Protein AF-A0A2S9FML5-F1 (afdb_monomer_lite)

Secondary structure (DSSP, 8-state):
-HHHHHIIIIIHHHHHHHHHHHHHHHHHHHHH-HHHHHHHHHHHHHHHHHHHHHHHHHHHHHHHHHHHHHHHHHHHHHHHHTHHHHHHTT-HHHHHHHHHHHHHHHHHHHHHHHHHHHHHHHHHHHHHHHHHHHHHHHHHHHH-

Radius of gyration: 25.11 Å; chains: 1; bounding box: 45×36×73 Å

Foldseek 3Di:
DVVVVCCVPVVVVVVVCVVCVVVVVLVVQCVVPVVLSVLLVVLVVVLVVLVVVLCVQVVVLVVVVVVLVVVVVVVVVVCVVCVVVCVVVVCVVVVVVVVVVSVVSVVVSVVSVVVSVVVSVVSNVVSVVVSVVVSCVVVVVVVD

Sequence (144 aa):
VEAIQDMLETGFDSLITAVLTLIGTAVLLVVLDVKLGLMCLAAFPILVLLVWWFHRESSKIYRDVREISALVIVQFVETMTGIKAVQAYRREPRNQEIFEDIADRYRVINEKTFKLLAVFMPGVKLVGNLTTGLVLLYGGYRAL

pLDDT: mean 76.92, std 9.96, range [53.19, 92.69]

Structure (mmCIF, N/CA/C/O backbone):
data_AF-A0A2S9FML5-F1
#
_entry.id   AF-A0A2S9FML5-F1
#
loop_
_atom_site.group_PDB
_atom_site.id
_atom_site.type_symbol
_atom_site.label_atom_id
_atom_site.label_alt_id
_atom_site.label_comp_id
_atom_site.label_asym_id
_atom_site.label_entity_id
_atom_site.label_seq_id
_atom_site.pdbx_PDB_ins_code
_atom_site.Cartn_x
_atom_site.Cartn_y
_atom_site.Cartn_z
_atom_site.occupancy
_atom_site.B_iso_or_equiv
_atom_site.auth_seq_id
_atom_site.auth_comp_id
_atom_site.auth_asym_id
_atom_site.auth_atom_id
_atom_site.pdbx_PDB_model_num
ATOM 1 N N . VAL A 1 1 ? 8.376 16.149 17.585 1.00 63.12 1 VAL A N 1
ATOM 2 C CA . VAL A 1 1 ? 9.701 16.322 16.946 1.00 63.12 1 VAL A CA 1
ATOM 3 C C . VAL A 1 1 ? 10.164 14.991 16.374 1.00 63.12 1 VAL A C 1
ATOM 5 O O . VAL A 1 1 ? 10.320 14.935 15.167 1.00 63.12 1 VAL A O 1
ATOM 8 N N . GLU A 1 2 ? 10.194 13.912 17.166 1.00 71.06 2 GLU A N 1
ATOM 9 C CA . GLU A 1 2 ? 10.501 12.547 16.685 1.00 71.06 2 GLU A CA 1
ATOM 10 C C . GLU A 1 2 ? 9.639 12.093 15.497 1.00 71.06 2 GLU A C 1
ATOM 12 O O . GLU A 1 2 ? 10.190 11.717 14.478 1.00 71.06 2 GLU A O 1
ATOM 17 N N . ALA A 1 3 ? 8.309 12.237 15.542 1.00 69.19 3 ALA A N 1
ATOM 18 C CA . ALA A 1 3 ? 7.452 11.840 14.413 1.00 69.19 3 ALA A CA 1
ATOM 19 C C . ALA A 1 3 ? 7.711 12.627 13.107 1.00 69.19 3 ALA A C 1
ATOM 21 O O . ALA A 1 3 ? 7.512 12.100 12.021 1.00 69.19 3 ALA A O 1
ATOM 22 N N . ILE A 1 4 ? 8.155 13.888 13.196 1.00 73.38 4 ILE A N 1
ATOM 23 C CA . ILE A 1 4 ? 8.504 14.698 12.014 1.00 73.38 4 ILE A CA 1
ATOM 24 C C . ILE A 1 4 ? 9.877 14.279 11.483 1.00 73.38 4 ILE A C 1
ATOM 26 O O . ILE A 1 4 ? 10.068 14.219 10.275 1.00 73.38 4 ILE A O 1
ATOM 30 N N . GLN A 1 5 ? 10.812 13.988 12.387 1.00 76.00 5 GLN A N 1
ATOM 31 C CA . GLN A 1 5 ? 12.168 13.558 12.064 1.00 76.00 5 GLN A CA 1
ATOM 32 C C . GLN A 1 5 ? 12.177 12.153 11.453 1.00 76.00 5 GLN A C 1
ATOM 34 O O . GLN A 1 5 ? 12.828 11.946 10.440 1.00 76.00 5 GLN A O 1
ATOM 39 N N . ASP A 1 6 ? 11.358 11.241 11.976 1.00 74.38 6 ASP A N 1
ATOM 40 C CA . ASP A 1 6 ? 11.179 9.890 11.445 1.00 74.38 6 ASP A CA 1
ATOM 41 C C . ASP A 1 6 ? 10.535 9.930 10.048 1.00 74.38 6 ASP A C 1
ATOM 43 O O . ASP A 1 6 ? 11.052 9.337 9.106 1.00 74.38 6 ASP A O 1
ATOM 47 N N . MET A 1 7 ? 9.491 10.749 9.844 1.00 76.75 7 MET A N 1
ATOM 48 C CA . MET A 1 7 ? 8.928 10.987 8.505 1.00 76.75 7 MET A CA 1
ATOM 49 C C . MET A 1 7 ? 9.940 11.602 7.522 1.00 76.75 7 MET A C 1
ATOM 51 O O . MET A 1 7 ? 9.882 11.303 6.329 1.00 76.75 7 MET A O 1
ATOM 55 N N . LEU A 1 8 ? 10.839 12.467 7.999 1.00 75.50 8 LEU A N 1
ATOM 56 C CA . LEU A 1 8 ? 11.871 13.109 7.181 1.00 75.50 8 LEU A CA 1
ATOM 57 C C . LEU A 1 8 ? 13.046 12.188 6.868 1.00 75.50 8 LEU A C 1
ATOM 59 O O . LEU A 1 8 ? 13.584 12.295 5.779 1.00 75.50 8 LEU A O 1
ATOM 63 N N . GLU A 1 9 ? 13.461 11.308 7.772 1.00 77.06 9 GLU A N 1
ATOM 64 C CA . GLU A 1 9 ? 14.579 10.397 7.515 1.00 77.06 9 GLU A CA 1
ATOM 65 C C . GLU A 1 9 ? 14.112 9.163 6.743 1.00 77.06 9 GLU A C 1
ATOM 67 O O . GLU A 1 9 ? 14.583 8.925 5.632 1.00 77.06 9 GLU A O 1
ATOM 72 N N . THR A 1 10 ? 13.132 8.412 7.255 1.00 77.00 10 THR A N 1
ATOM 73 C CA . THR A 1 10 ? 12.691 7.174 6.589 1.00 77.00 10 THR A CA 1
ATOM 74 C C . THR A 1 10 ? 11.757 7.442 5.415 1.00 77.00 10 THR A C 1
ATOM 76 O O . THR A 1 10 ? 11.868 6.786 4.376 1.00 77.00 10 THR A O 1
ATOM 79 N N . GLY A 1 11 ? 10.853 8.418 5.531 1.00 77.38 11 GLY A N 1
ATOM 80 C CA . GLY A 1 11 ? 9.904 8.739 4.463 1.00 77.38 11 GLY A CA 1
ATOM 81 C C . GLY A 1 11 ? 10.564 9.389 3.245 1.00 77.38 11 GLY A C 1
ATOM 82 O O . GLY A 1 11 ? 10.229 9.047 2.109 1.00 77.38 11 GLY A O 1
ATOM 83 N N . PHE A 1 12 ? 11.522 10.293 3.463 1.00 83.88 12 PHE A N 1
ATOM 84 C CA . PHE A 1 12 ? 12.221 10.988 2.379 1.00 83.88 12 PHE A CA 1
ATOM 85 C C . PHE A 1 12 ? 13.210 10.073 1.649 1.00 83.88 12 PHE A C 1
ATOM 87 O O . PHE A 1 12 ? 13.199 10.037 0.418 1.00 83.88 12 PHE A O 1
ATOM 94 N N . ASP A 1 13 ? 14.006 9.290 2.385 1.00 85.06 13 ASP A N 1
ATOM 95 C CA . ASP A 1 13 ? 14.944 8.327 1.796 1.00 85.06 13 ASP A CA 1
ATOM 96 C C . ASP A 1 13 ? 14.210 7.260 0.970 1.00 85.06 13 ASP A C 1
ATOM 98 O O . ASP A 1 13 ? 14.564 6.985 -0.182 1.00 85.06 13 ASP A O 1
ATOM 102 N N . SER A 1 14 ? 13.094 6.747 1.501 1.00 82.38 14 SER A N 1
ATOM 103 C CA . SER A 1 14 ? 12.247 5.785 0.790 1.00 82.38 14 SER A CA 1
ATOM 104 C C . SER A 1 14 ? 11.665 6.370 -0.498 1.00 82.38 14 SER A C 1
ATOM 106 O O . SER A 1 14 ? 11.629 5.686 -1.521 1.00 82.38 14 SER A O 1
ATOM 108 N N . LEU A 1 15 ? 11.223 7.633 -0.480 1.00 85.12 15 LEU A N 1
ATOM 109 C CA . LEU A 1 15 ? 10.682 8.306 -1.664 1.00 85.12 15 LEU A CA 1
ATOM 110 C C . LEU A 1 15 ? 11.746 8.512 -2.741 1.00 85.12 15 LEU A C 1
ATOM 112 O O . LEU A 1 15 ? 11.499 8.195 -3.905 1.00 85.12 15 LEU A O 1
ATOM 116 N N . ILE A 1 16 ? 12.923 9.016 -2.363 1.00 89.69 16 ILE A N 1
ATOM 117 C CA . ILE A 1 16 ? 14.029 9.229 -3.303 1.00 89.69 16 ILE A CA 1
ATOM 118 C C . ILE A 1 16 ? 14.441 7.903 -3.926 1.00 89.69 16 ILE A C 1
ATOM 120 O O . ILE A 1 16 ? 14.505 7.790 -5.152 1.00 89.69 16 ILE A O 1
ATOM 124 N N . THR A 1 17 ? 14.662 6.887 -3.094 1.00 90.75 17 THR A N 1
ATOM 125 C CA . THR A 1 17 ? 15.059 5.560 -3.556 1.00 90.75 17 THR A CA 1
ATOM 126 C C . THR A 1 17 ? 13.996 4.960 -4.471 1.00 90.75 17 THR A C 1
ATOM 128 O O . THR A 1 17 ? 14.335 4.449 -5.537 1.00 90.75 17 THR A O 1
ATOM 131 N N . ALA A 1 18 ? 12.708 5.075 -4.134 1.00 84.94 18 ALA A N 1
ATOM 132 C CA . ALA A 1 18 ? 11.624 4.583 -4.979 1.00 84.94 18 ALA A CA 1
ATOM 133 C C . ALA A 1 18 ? 11.588 5.280 -6.348 1.00 84.94 18 ALA A C 1
ATOM 135 O O . ALA A 1 18 ? 11.484 4.606 -7.372 1.00 84.94 18 ALA A O 1
ATOM 136 N N . VAL A 1 19 ? 11.715 6.610 -6.387 1.00 89.19 19 VAL A N 1
ATOM 137 C CA . VAL A 1 19 ? 11.701 7.386 -7.638 1.00 89.19 19 VAL A CA 1
ATOM 138 C C . VAL A 1 19 ? 12.916 7.059 -8.503 1.00 89.19 19 VAL A C 1
ATOM 140 O O . VAL A 1 19 ? 12.762 6.788 -9.695 1.00 89.19 19 VAL A O 1
ATOM 143 N N . LEU A 1 20 ? 14.113 7.030 -7.915 1.00 92.69 20 LEU A N 1
ATOM 144 C CA . LEU A 1 20 ? 15.339 6.678 -8.631 1.00 92.69 20 LEU A CA 1
ATOM 145 C C . LEU A 1 20 ? 15.285 5.249 -9.166 1.00 92.69 20 LEU A C 1
ATOM 147 O O . LEU A 1 20 ? 15.627 5.020 -10.324 1.00 92.69 20 LEU A O 1
ATOM 151 N N . THR A 1 21 ? 14.813 4.302 -8.356 1.00 89.25 21 THR A N 1
ATOM 152 C CA . THR A 1 21 ? 14.690 2.900 -8.769 1.00 89.25 21 THR A CA 1
ATOM 153 C C . THR A 1 21 ? 13.682 2.765 -9.902 1.00 89.25 21 THR A C 1
ATOM 155 O O . THR A 1 21 ? 13.991 2.110 -10.893 1.00 89.25 21 THR A O 1
ATOM 158 N N . LEU A 1 22 ? 12.519 3.422 -9.806 1.00 86.50 22 LEU A N 1
ATOM 159 C CA . LEU A 1 22 ? 11.472 3.413 -10.832 1.00 86.50 22 LEU A CA 1
ATOM 160 C C . LEU A 1 22 ? 11.982 3.971 -12.167 1.00 86.50 22 LEU A C 1
ATOM 162 O O . LEU A 1 22 ? 11.863 3.313 -13.198 1.00 86.50 22 LEU A O 1
ATOM 166 N N . ILE A 1 23 ? 12.557 5.176 -12.155 1.00 90.50 23 ILE A N 1
ATOM 167 C CA . ILE A 1 23 ? 13.064 5.821 -13.372 1.00 90.50 23 ILE A CA 1
ATOM 168 C C . ILE A 1 23 ? 14.243 5.020 -13.930 1.00 90.50 23 ILE A C 1
ATOM 170 O O . ILE A 1 23 ? 14.287 4.747 -15.128 1.00 90.50 23 ILE A O 1
ATOM 174 N N . GLY A 1 24 ? 15.163 4.587 -13.066 1.00 91.12 24 GLY A N 1
ATOM 175 C CA . GLY A 1 24 ? 16.329 3.797 -13.448 1.00 91.12 24 GLY A CA 1
ATOM 176 C C . GLY A 1 24 ? 15.952 2.480 -14.123 1.00 91.12 24 GLY A C 1
ATOM 177 O O . GLY A 1 24 ? 16.466 2.180 -15.199 1.00 91.12 24 GLY A O 1
ATOM 178 N N . THR A 1 25 ? 15.009 1.721 -13.550 1.00 87.25 25 THR A N 1
ATOM 179 C CA . THR A 1 25 ? 14.520 0.478 -14.175 1.00 87.25 25 THR A CA 1
ATOM 180 C C . THR A 1 25 ? 13.738 0.740 -15.454 1.00 87.25 25 THR A C 1
ATOM 182 O O . THR A 1 25 ? 13.945 0.020 -16.428 1.00 87.25 25 THR A O 1
ATOM 185 N N . ALA A 1 26 ? 12.888 1.770 -15.502 1.00 86.25 26 ALA A N 1
AT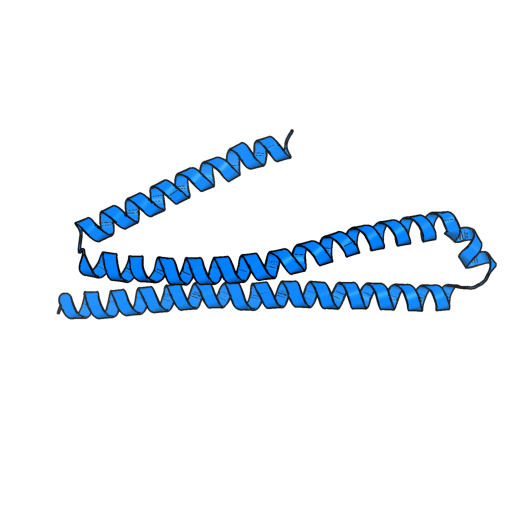OM 186 C CA . ALA A 1 26 ? 12.151 2.114 -16.716 1.00 86.25 26 ALA A CA 1
ATOM 187 C C . ALA A 1 26 ? 13.099 2.448 -17.880 1.00 86.25 26 ALA A C 1
ATOM 189 O O . ALA A 1 26 ? 12.939 1.913 -18.977 1.00 86.25 26 ALA A O 1
ATOM 190 N N . VAL A 1 27 ? 14.121 3.276 -17.637 1.00 89.12 27 VAL A N 1
ATOM 191 C CA . VAL A 1 27 ? 15.130 3.629 -18.646 1.00 89.12 27 VAL A CA 1
ATOM 192 C C . VAL A 1 27 ? 15.932 2.398 -19.068 1.00 89.12 27 VAL A C 1
ATOM 194 O O . VAL A 1 27 ? 16.065 2.156 -20.265 1.00 89.12 27 VAL A O 1
ATOM 197 N N . LEU A 1 28 ? 16.410 1.586 -18.118 1.00 88.75 28 LEU A N 1
ATOM 198 C CA . LEU A 1 28 ? 17.141 0.348 -18.418 1.00 88.75 28 LEU A CA 1
ATOM 199 C C . LEU A 1 28 ? 16.339 -0.592 -19.320 1.00 88.75 28 LEU A C 1
ATOM 201 O O . LEU A 1 28 ? 16.869 -1.086 -20.312 1.00 88.75 28 LEU A O 1
ATOM 205 N N . LEU A 1 29 ? 15.061 -0.814 -19.004 1.00 85.00 29 LEU A N 1
ATOM 206 C CA . LEU A 1 29 ? 14.193 -1.690 -19.787 1.00 85.00 29 LEU A CA 1
ATOM 207 C C . LEU A 1 29 ? 13.981 -1.172 -21.212 1.00 85.00 29 LEU A C 1
ATOM 209 O O . LEU A 1 29 ? 14.020 -1.959 -22.153 1.00 85.00 29 LEU A O 1
ATOM 213 N N . VAL A 1 30 ? 13.780 0.137 -21.382 1.00 84.81 30 VAL A N 1
ATOM 214 C CA . VAL A 1 30 ? 13.575 0.748 -22.705 1.00 84.81 30 VAL A CA 1
ATOM 215 C C . VAL A 1 30 ? 14.856 0.713 -23.542 1.00 84.81 30 VAL A C 1
ATOM 217 O O . VAL A 1 30 ? 14.781 0.457 -24.742 1.00 84.81 30 VAL A O 1
ATOM 220 N N . VAL A 1 31 ? 16.019 0.932 -22.921 1.00 88.31 31 VAL A N 1
ATOM 221 C CA . VAL A 1 31 ? 17.325 0.854 -23.596 1.00 88.31 31 VAL A CA 1
ATOM 222 C C . VAL A 1 31 ? 17.656 -0.582 -24.011 1.00 88.31 31 VAL A C 1
ATOM 224 O O . VAL A 1 31 ? 18.203 -0.782 -25.092 1.00 88.31 31 VAL A O 1
ATOM 227 N N . LEU A 1 32 ? 17.315 -1.575 -23.184 1.00 83.62 32 LEU A N 1
ATOM 228 C CA . LEU A 1 32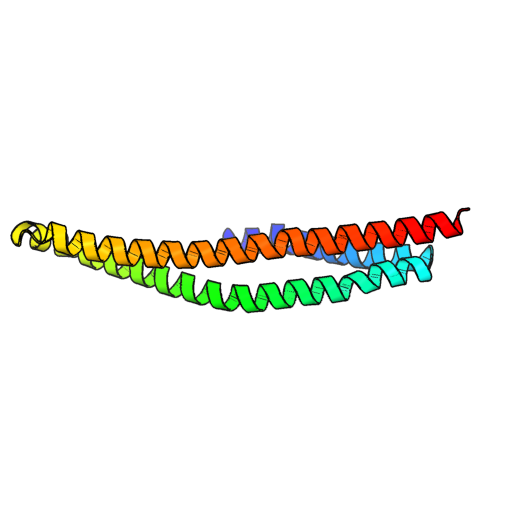 ? 17.543 -2.993 -23.482 1.00 83.62 32 LEU A CA 1
ATOM 229 C C . LEU A 1 32 ? 16.607 -3.513 -24.578 1.00 83.62 32 LEU A C 1
ATOM 231 O O . LEU A 1 32 ? 17.068 -4.080 -25.565 1.00 83.62 32 LEU A O 1
ATOM 235 N N . ASP A 1 33 ? 15.296 -3.343 -24.408 1.00 83.75 33 ASP A N 1
ATOM 236 C CA . ASP A 1 33 ? 14.303 -3.749 -25.400 1.00 83.75 33 ASP A CA 1
ATOM 237 C C . ASP A 1 33 ? 12.995 -2.984 -25.183 1.00 83.75 33 ASP A C 1
ATOM 239 O O . ASP A 1 33 ? 12.205 -3.275 -24.280 1.00 83.75 33 ASP A O 1
ATOM 243 N N . VAL A 1 34 ? 12.732 -2.025 -26.073 1.00 84.31 34 VAL A N 1
ATOM 244 C CA . VAL A 1 34 ? 11.544 -1.163 -26.032 1.00 84.31 34 VAL A CA 1
ATOM 245 C C . VAL A 1 34 ? 10.241 -1.969 -25.944 1.00 84.31 34 VAL A C 1
ATOM 247 O O . VAL A 1 34 ? 9.305 -1.535 -25.276 1.00 84.31 34 VAL A O 1
ATOM 250 N N . LYS A 1 35 ? 10.152 -3.155 -26.569 1.00 82.69 35 LYS A N 1
ATOM 251 C CA . LYS A 1 35 ? 8.916 -3.956 -26.543 1.00 82.69 35 LYS A CA 1
ATOM 252 C C . LYS A 1 35 ? 8.684 -4.602 -25.178 1.00 82.69 35 LYS A C 1
ATOM 254 O O . LYS A 1 35 ? 7.562 -4.555 -24.681 1.00 82.69 35 LYS A O 1
ATOM 259 N N . LEU A 1 36 ? 9.729 -5.163 -24.564 1.00 79.25 36 LEU A N 1
ATOM 260 C CA . LEU A 1 36 ? 9.651 -5.727 -23.210 1.00 79.25 36 LEU A CA 1
ATOM 261 C C . LEU A 1 36 ? 9.425 -4.626 -22.167 1.00 79.25 36 LEU A C 1
ATOM 263 O O . LEU A 1 36 ? 8.584 -4.776 -21.282 1.00 79.25 36 LEU A O 1
ATOM 267 N N . GLY A 1 37 ? 10.109 -3.489 -22.314 1.00 83.69 37 GLY A N 1
ATOM 268 C CA . GLY A 1 37 ? 9.918 -2.326 -21.452 1.00 83.69 37 GLY A CA 1
ATOM 269 C C . GLY A 1 37 ? 8.495 -1.775 -21.501 1.00 83.69 37 GLY A C 1
ATOM 270 O O . GLY A 1 37 ? 7.918 -1.508 -20.450 1.00 83.69 37 GLY A O 1
ATOM 271 N N . LEU A 1 38 ? 7.886 -1.683 -22.689 1.00 83.31 38 LEU A N 1
ATOM 272 C CA . LEU A 1 38 ? 6.484 -1.277 -22.842 1.00 83.31 38 LEU A CA 1
ATOM 273 C C . LEU A 1 38 ? 5.507 -2.269 -22.197 1.00 83.31 38 LEU A C 1
ATOM 275 O O . LEU A 1 38 ? 4.532 -1.835 -21.589 1.00 83.31 38 LEU A O 1
ATOM 279 N N . MET A 1 39 ? 5.765 -3.580 -22.279 1.00 81.81 39 MET A N 1
ATOM 280 C CA . MET A 1 39 ? 4.939 -4.589 -21.599 1.00 81.81 39 MET A CA 1
ATOM 281 C C . MET A 1 39 ? 5.002 -4.444 -20.073 1.00 81.81 39 MET A C 1
ATOM 283 O O . MET A 1 39 ? 3.963 -4.458 -19.416 1.00 81.81 39 MET A O 1
ATOM 287 N N . CYS A 1 40 ? 6.193 -4.235 -19.506 1.00 81.12 40 CYS A N 1
ATOM 288 C CA . CYS A 1 40 ? 6.349 -3.958 -18.075 1.00 81.12 40 CYS A CA 1
ATOM 289 C C . CYS A 1 40 ? 5.683 -2.634 -17.671 1.00 81.12 40 CYS A C 1
ATOM 291 O O . CYS A 1 40 ? 4.970 -2.575 -16.671 1.00 81.12 40 CYS A O 1
ATOM 293 N N . LEU A 1 41 ? 5.871 -1.574 -18.462 1.00 84.62 41 LEU A N 1
ATOM 294 C CA . LEU A 1 41 ? 5.245 -0.272 -18.222 1.00 84.62 41 LEU A CA 1
ATOM 295 C C . LEU A 1 41 ? 3.717 -0.338 -18.310 1.00 84.62 41 LEU A C 1
ATOM 297 O O . LEU A 1 41 ? 3.052 0.402 -17.594 1.00 84.62 41 LEU A O 1
ATOM 301 N N . ALA A 1 42 ? 3.145 -1.239 -19.111 1.00 85.38 42 ALA A N 1
ATOM 302 C CA . ALA A 1 42 ? 1.700 -1.452 -19.175 1.00 85.38 42 ALA A CA 1
ATOM 303 C C . ALA A 1 42 ? 1.112 -2.062 -17.885 1.00 85.38 42 ALA A C 1
ATOM 305 O O . ALA A 1 42 ? -0.073 -1.872 -17.609 1.00 85.38 42 ALA A O 1
ATOM 306 N N . ALA A 1 43 ? 1.919 -2.728 -17.051 1.00 83.31 43 ALA A N 1
ATOM 307 C CA . ALA A 1 43 ? 1.486 -3.185 -15.728 1.00 83.31 43 ALA A CA 1
ATOM 308 C C . ALA A 1 43 ? 1.354 -2.030 -14.721 1.00 83.31 43 ALA A C 1
ATOM 310 O O . ALA A 1 43 ? 0.540 -2.090 -13.796 1.00 83.31 43 ALA A O 1
ATOM 311 N N . PHE A 1 44 ? 2.114 -0.949 -14.918 1.00 83.94 44 PHE A N 1
ATOM 312 C CA . PHE A 1 44 ? 2.099 0.226 -14.051 1.00 83.94 44 PHE A CA 1
ATOM 313 C C . PHE A 1 44 ? 0.713 0.891 -13.925 1.00 83.94 44 PHE A C 1
ATOM 315 O O . PHE A 1 44 ? 0.256 1.048 -12.794 1.00 83.94 44 PHE A O 1
ATOM 322 N N . PRO A 1 45 ? -0.025 1.235 -15.005 1.00 86.38 45 PRO A N 1
ATOM 323 C CA . PRO A 1 45 ? -1.363 1.818 -14.878 1.00 86.38 45 PRO A CA 1
ATOM 324 C C . PRO A 1 45 ? -2.364 0.883 -14.187 1.00 86.38 45 PRO A C 1
ATOM 326 O O . PRO A 1 45 ? -3.237 1.362 -13.465 1.00 86.38 45 PRO A O 1
ATOM 329 N N . ILE A 1 46 ? -2.224 -0.439 -14.343 1.00 87.75 46 ILE A N 1
ATOM 330 C CA . ILE A 1 46 ? -3.063 -1.424 -13.640 1.00 87.75 46 ILE A CA 1
ATOM 331 C C . ILE A 1 46 ? -2.796 -1.357 -12.133 1.00 87.75 46 ILE A C 1
ATOM 333 O O . ILE A 1 46 ? -3.738 -1.297 -11.342 1.00 87.75 46 ILE A O 1
ATOM 337 N N . LEU A 1 47 ? -1.523 -1.307 -11.729 1.00 83.12 47 LEU A N 1
ATOM 338 C CA . LEU A 1 47 ? -1.143 -1.134 -10.327 1.00 83.12 47 LEU A CA 1
ATOM 339 C C . LEU A 1 47 ? -1.631 0.207 -9.771 1.00 83.12 47 LEU A C 1
ATOM 341 O O . LEU A 1 47 ? -2.189 0.236 -8.678 1.00 83.12 47 LEU A O 1
ATOM 345 N N . VAL A 1 48 ? -1.490 1.298 -10.527 1.00 84.75 48 VAL A N 1
ATOM 346 C CA . VAL A 1 48 ? -1.982 2.626 -10.127 1.00 84.75 48 VAL A CA 1
ATOM 347 C C . VAL A 1 48 ? -3.496 2.610 -9.921 1.00 84.75 48 VAL A C 1
ATOM 349 O O . VAL A 1 48 ? -3.968 3.125 -8.912 1.00 84.75 48 VAL A O 1
ATOM 352 N N . LEU A 1 49 ? -4.264 1.983 -10.816 1.00 86.38 49 LEU A N 1
ATOM 353 C CA . LEU A 1 49 ? -5.714 1.829 -10.656 1.00 86.38 49 LEU A CA 1
ATOM 354 C C . LEU A 1 49 ? -6.075 1.030 -9.400 1.00 86.38 49 LEU A C 1
ATOM 356 O O . LEU A 1 49 ? -6.976 1.426 -8.660 1.00 86.38 49 LEU A O 1
ATOM 360 N N . LEU A 1 50 ? -5.359 -0.065 -9.138 1.00 83.56 50 LEU A N 1
ATOM 361 C CA . LEU A 1 50 ? -5.571 -0.916 -7.967 1.00 83.56 50 LEU A CA 1
ATOM 362 C C . LEU A 1 50 ? -5.267 -0.148 -6.670 1.00 83.56 50 LEU A C 1
ATOM 364 O O . LEU A 1 50 ? -6.068 -0.165 -5.733 1.00 83.56 50 LEU A O 1
ATOM 368 N N . VAL A 1 51 ? -4.160 0.601 -6.646 1.00 82.25 51 VAL A N 1
ATOM 369 C CA . VAL A 1 51 ? -3.794 1.504 -5.546 1.00 82.25 51 VAL A CA 1
ATOM 370 C C . VAL A 1 51 ? -4.836 2.603 -5.371 1.00 82.25 51 VAL A C 1
ATOM 372 O O . VAL A 1 51 ? -5.237 2.876 -4.246 1.00 82.25 51 VAL A O 1
ATOM 375 N N . TRP A 1 52 ? -5.324 3.215 -6.449 1.00 83.31 52 TRP A N 1
ATOM 376 C CA . TRP A 1 52 ? -6.305 4.297 -6.366 1.00 83.31 52 TRP A CA 1
ATOM 377 C C . TRP A 1 52 ? -7.657 3.810 -5.838 1.00 83.31 52 TRP A C 1
ATOM 379 O O . TRP A 1 52 ? -8.256 4.455 -4.975 1.00 83.31 52 TRP A O 1
ATOM 389 N N . TRP A 1 53 ? -8.107 2.635 -6.287 1.00 84.69 53 TRP A N 1
ATOM 390 C CA . TRP A 1 53 ? -9.287 1.963 -5.745 1.00 84.69 53 TRP A CA 1
ATOM 391 C C . TRP A 1 53 ? -9.119 1.656 -4.251 1.00 84.69 53 TRP A C 1
ATOM 393 O O . TRP A 1 53 ? -9.980 2.022 -3.448 1.00 84.69 53 TRP A O 1
ATOM 403 N N . PHE A 1 54 ? -7.979 1.076 -3.863 1.00 78.00 54 PHE A N 1
ATOM 404 C CA . PHE A 1 54 ? -7.664 0.786 -2.465 1.00 78.00 54 PHE A CA 1
ATOM 405 C C . PHE A 1 54 ? -7.609 2.049 -1.610 1.00 78.00 54 PHE A C 1
ATOM 407 O O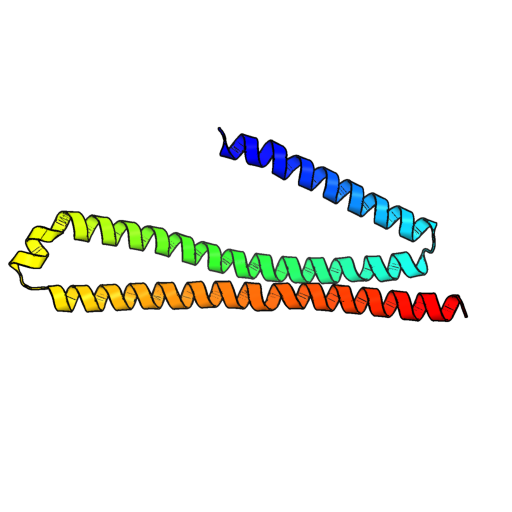 . PHE A 1 54 ? -8.117 2.060 -0.491 1.00 78.00 54 PHE A O 1
ATOM 414 N N . HIS A 1 55 ? -7.022 3.125 -2.129 1.00 75.44 55 HIS A N 1
ATOM 415 C CA . HIS A 1 55 ? -6.885 4.378 -1.405 1.00 75.44 55 HIS A CA 1
ATOM 416 C C . HIS A 1 55 ? -8.242 5.061 -1.213 1.00 75.44 55 HIS A C 1
ATOM 418 O O . HIS A 1 55 ? -8.546 5.529 -0.115 1.00 75.44 55 HIS A O 1
ATOM 424 N N . ARG A 1 56 ? -9.102 5.042 -2.240 1.00 77.75 56 ARG A N 1
ATOM 425 C CA . ARG A 1 56 ? -10.474 5.559 -2.164 1.00 77.75 56 ARG A CA 1
ATOM 426 C C . ARG A 1 56 ? -11.325 4.788 -1.159 1.00 77.75 56 ARG A C 1
ATOM 428 O O . ARG A 1 56 ? -12.098 5.406 -0.428 1.00 77.75 56 ARG A O 1
ATOM 435 N N . GLU A 1 57 ? -11.198 3.466 -1.118 1.00 75.75 57 GLU A N 1
ATOM 436 C CA . GLU A 1 57 ? -11.968 2.635 -0.192 1.00 75.75 57 GLU A CA 1
ATOM 437 C C . GLU A 1 57 ? -11.409 2.702 1.238 1.00 75.75 57 GLU A C 1
ATOM 439 O O . GLU A 1 57 ? -12.167 2.911 2.184 1.00 75.75 57 GLU A O 1
ATOM 444 N N . SER A 1 58 ? -10.080 2.686 1.396 1.00 71.19 58 SER A N 1
ATOM 445 C CA . SER A 1 58 ? -9.410 2.910 2.685 1.00 71.19 58 SER A CA 1
ATOM 446 C C . SER A 1 58 ? -9.749 4.273 3.274 1.00 71.19 58 SER A C 1
ATOM 448 O O . SER A 1 58 ? -10.007 4.368 4.466 1.00 71.19 58 SER A O 1
ATOM 450 N N . SER A 1 59 ? -9.789 5.338 2.467 1.00 66.88 59 SER A N 1
ATOM 451 C CA . SER A 1 59 ? -10.090 6.694 2.949 1.00 66.88 59 SER A CA 1
ATOM 452 C C . SER A 1 59 ? -11.472 6.793 3.610 1.00 66.88 59 SER A C 1
ATOM 454 O O . SER A 1 59 ? -11.627 7.509 4.601 1.00 66.88 59 SER A O 1
ATOM 456 N N . LYS A 1 60 ? -12.464 6.034 3.124 1.00 68.69 60 LYS A N 1
ATOM 457 C CA . LYS A 1 60 ? -13.784 5.948 3.768 1.00 68.69 60 LYS A CA 1
ATOM 458 C C . LYS A 1 60 ? -13.691 5.239 5.121 1.00 68.69 60 LYS A C 1
ATOM 460 O O . LYS A 1 60 ? -14.141 5.791 6.116 1.00 68.69 60 LYS A O 1
ATOM 465 N N . ILE A 1 61 ? -13.035 4.078 5.165 1.00 61.56 61 ILE A N 1
ATOM 466 C CA . ILE A 1 61 ? -12.891 3.267 6.386 1.00 61.56 61 ILE A CA 1
ATOM 467 C C . ILE A 1 61 ? -12.066 4.003 7.457 1.00 61.56 61 ILE A C 1
ATOM 469 O O . ILE A 1 61 ? -12.411 3.985 8.635 1.00 61.56 61 ILE A O 1
ATOM 473 N N . TYR A 1 62 ? -11.013 4.724 7.066 1.00 60.12 62 TYR A N 1
ATOM 474 C CA . TYR A 1 62 ? -10.183 5.516 7.982 1.00 60.12 62 TYR A CA 1
ATOM 475 C C . TYR A 1 62 ? -10.926 6.688 8.631 1.00 60.12 62 TYR A C 1
ATOM 477 O O . TYR A 1 62 ? -10.483 7.184 9.671 1.00 60.12 62 TYR A O 1
ATOM 485 N N . ARG A 1 63 ? -12.018 7.166 8.025 1.00 61.59 63 ARG A N 1
ATOM 486 C CA . ARG A 1 63 ? -12.881 8.175 8.644 1.00 61.59 63 ARG A CA 1
ATOM 487 C C . ARG A 1 63 ? -13.741 7.537 9.736 1.00 61.59 63 ARG A C 1
ATOM 489 O O . ARG A 1 63 ? -13.747 8.045 10.853 1.00 61.59 63 ARG A O 1
ATOM 496 N N . ASP A 1 64 ? -14.324 6.377 9.445 1.00 61.28 64 ASP A N 1
ATOM 497 C CA . ASP A 1 64 ? -15.164 5.615 10.378 1.00 61.28 64 ASP A CA 1
ATOM 498 C C . ASP A 1 64 ? -14.371 5.136 11.613 1.00 61.28 64 ASP A C 1
ATOM 500 O O . ASP A 1 64 ? -14.844 5.225 12.745 1.00 61.28 64 ASP A O 1
ATOM 504 N N . VAL A 1 65 ? -13.121 4.694 11.425 1.00 57.47 65 VAL A N 1
ATOM 505 C CA . VAL A 1 65 ? -12.228 4.290 12.532 1.00 57.47 65 VAL A CA 1
ATOM 506 C C . VAL A 1 65 ? -11.953 5.457 13.487 1.00 57.47 65 VAL A C 1
ATOM 508 O O . VAL A 1 65 ? -11.946 5.279 14.703 1.00 57.47 65 VAL A O 1
ATOM 511 N N . ARG A 1 66 ? -11.755 6.666 12.951 1.00 60.22 66 ARG A N 1
ATOM 512 C CA . ARG A 1 66 ? -11.421 7.861 13.741 1.00 60.22 66 ARG A CA 1
ATOM 513 C C . ARG A 1 66 ? -12.602 8.335 14.585 1.00 60.22 66 ARG A C 1
ATOM 515 O O . ARG A 1 66 ? -12.418 8.731 15.733 1.00 60.22 66 ARG A O 1
ATOM 522 N N . GLU A 1 67 ? -13.802 8.254 14.021 1.00 66.31 67 GLU A N 1
ATOM 523 C CA . GLU A 1 67 ? -15.055 8.586 14.699 1.00 66.31 67 GLU A CA 1
ATOM 524 C C . GLU A 1 67 ? -15.329 7.623 15.867 1.00 66.31 67 GLU A C 1
ATOM 526 O O . GLU A 1 67 ? -15.705 8.045 16.960 1.00 66.31 67 GLU A O 1
ATOM 531 N N . ILE A 1 68 ? -15.025 6.335 15.689 1.00 61.84 68 ILE A N 1
ATOM 532 C CA . ILE A 1 68 ? -15.203 5.317 16.734 1.00 61.84 68 ILE A CA 1
ATOM 533 C C . ILE A 1 68 ? -14.153 5.405 17.826 1.00 61.84 68 ILE A C 1
ATOM 535 O O . ILE A 1 68 ? -14.500 5.262 18.994 1.00 61.84 68 ILE A O 1
ATOM 539 N N . SER A 1 69 ? -12.891 5.677 17.493 1.00 57.41 69 SER A N 1
ATOM 540 C CA . SER A 1 69 ? -11.873 5.917 18.519 1.00 57.41 69 SER A CA 1
ATOM 541 C C . SER A 1 69 ? -12.258 7.089 19.425 1.00 57.41 69 SER A C 1
ATOM 543 O O . SER A 1 69 ? -12.104 6.988 20.639 1.00 57.41 69 SER A O 1
ATOM 545 N N . ALA A 1 70 ? -12.819 8.166 18.864 1.00 63.38 70 ALA A N 1
ATOM 546 C CA . ALA A 1 70 ? -13.327 9.284 19.656 1.00 63.38 70 ALA A CA 1
ATOM 547 C C . ALA A 1 70 ? -14.519 8.870 20.537 1.00 63.38 70 ALA A C 1
ATOM 549 O O . ALA A 1 70 ? -14.536 9.185 21.725 1.00 63.38 70 ALA A O 1
ATOM 550 N N . LEU A 1 71 ? -15.474 8.111 19.987 1.00 69.81 71 LEU A N 1
ATOM 551 C CA . LEU A 1 71 ? -16.640 7.624 20.731 1.00 69.81 71 LEU A CA 1
ATOM 552 C C . LEU A 1 71 ? -16.241 6.719 21.911 1.00 69.81 71 LEU A C 1
ATOM 554 O O . LEU A 1 71 ? -16.752 6.885 23.015 1.00 69.81 71 LEU A O 1
ATOM 558 N N . VAL A 1 72 ? -15.293 5.800 21.699 1.00 64.44 72 VAL A N 1
ATOM 559 C CA . VAL A 1 72 ? -14.773 4.902 22.743 1.00 64.44 72 VAL A CA 1
ATOM 560 C C . VAL A 1 72 ? -14.112 5.696 23.870 1.00 64.44 72 VAL A C 1
ATOM 562 O O . VAL A 1 72 ? -14.340 5.396 25.041 1.00 64.44 72 VAL A O 1
ATOM 565 N N . ILE A 1 73 ? -13.335 6.732 23.539 1.00 67.94 73 ILE A N 1
ATOM 566 C CA . ILE A 1 73 ? -12.703 7.603 24.540 1.00 67.94 73 ILE A CA 1
ATOM 567 C C . ILE A 1 73 ? -13.766 8.339 25.366 1.00 67.94 73 ILE A C 1
ATOM 569 O O . ILE A 1 73 ? -13.666 8.369 26.592 1.00 67.94 73 ILE A O 1
ATOM 573 N N . VAL A 1 74 ? -14.796 8.895 24.721 1.00 70.31 74 VAL A N 1
ATOM 574 C CA . VAL A 1 74 ? -15.893 9.600 25.407 1.00 70.31 74 VAL A CA 1
ATOM 575 C C . VAL A 1 74 ? -16.633 8.662 26.366 1.00 70.31 74 VAL A C 1
ATOM 577 O O . VAL A 1 74 ? -16.753 8.975 27.551 1.00 70.31 74 VAL A O 1
ATOM 580 N N . GLN A 1 75 ? -17.037 7.481 25.891 1.00 63.25 75 GLN A N 1
ATOM 581 C CA . GLN A 1 75 ? -17.738 6.475 26.695 1.00 63.25 75 GLN A CA 1
ATOM 582 C C . GLN A 1 75 ? -16.898 6.011 27.898 1.00 63.25 75 GLN A C 1
ATOM 584 O O . GLN A 1 75 ? -17.412 5.828 29.006 1.00 63.25 75 GLN A O 1
ATOM 589 N N . PHE A 1 76 ? -15.590 5.827 27.693 1.00 69.56 76 PHE A N 1
ATOM 590 C CA . PHE A 1 76 ? -14.658 5.437 28.747 1.00 69.56 76 PHE A CA 1
ATOM 591 C C . PHE A 1 76 ? -14.561 6.507 29.842 1.00 69.56 76 PHE A C 1
ATOM 593 O O . PHE A 1 76 ? -14.666 6.184 31.026 1.00 69.56 76 PHE A O 1
ATOM 600 N N . VAL A 1 77 ? -14.414 7.781 29.463 1.00 63.53 77 VAL A N 1
ATOM 601 C CA . VAL A 1 77 ? -14.334 8.904 30.413 1.00 63.53 77 VAL A CA 1
ATOM 602 C C . VAL A 1 77 ? -15.631 9.051 31.212 1.00 63.53 77 VAL A C 1
ATOM 604 O O . VAL A 1 77 ? -15.581 9.220 32.433 1.00 63.53 77 VAL A O 1
ATOM 607 N N . GLU A 1 78 ? -16.786 8.946 30.556 1.00 67.50 78 GLU A N 1
ATOM 608 C CA . GLU A 1 78 ? -1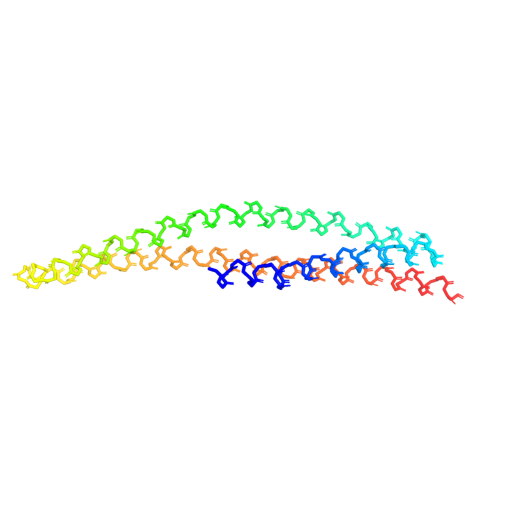8.102 9.051 31.193 1.00 67.50 78 GLU A CA 1
ATOM 609 C C . GLU A 1 78 ? -18.337 7.916 32.204 1.00 67.50 78 GLU A C 1
ATOM 611 O O . GLU A 1 78 ? -18.723 8.156 33.351 1.00 67.50 78 GLU A O 1
ATOM 616 N N . THR A 1 79 ? -17.987 6.682 31.827 1.00 60.50 79 THR A N 1
ATOM 617 C CA . THR A 1 79 ? -18.117 5.504 32.700 1.00 60.50 79 THR A CA 1
ATOM 618 C C . THR A 1 79 ? -17.162 5.571 33.895 1.00 60.50 79 THR A C 1
ATOM 620 O O . THR A 1 79 ? -17.561 5.282 35.024 1.00 60.50 79 THR A O 1
ATOM 623 N N . MET A 1 80 ? -15.911 5.995 33.684 1.00 62.25 80 MET A N 1
ATOM 624 C CA . MET A 1 80 ? -14.908 6.115 34.751 1.00 62.25 80 MET A CA 1
ATOM 625 C C . MET A 1 80 ? -15.245 7.225 35.748 1.00 62.25 80 MET A C 1
ATOM 627 O O . MET A 1 80 ? -15.047 7.061 36.952 1.00 62.25 80 MET A O 1
ATOM 631 N N . THR A 1 81 ? -15.809 8.333 35.269 1.00 59.81 81 THR A N 1
ATOM 632 C CA . THR A 1 81 ? -16.224 9.455 36.122 1.00 59.81 81 THR A CA 1
ATOM 633 C C . THR A 1 81 ? -17.512 9.124 36.896 1.00 59.81 81 THR A C 1
ATOM 635 O O . THR A 1 81 ? -17.709 9.604 38.011 1.00 59.81 81 THR A O 1
ATOM 638 N N . GLY A 1 82 ? -18.360 8.237 36.358 1.00 56.88 82 GLY A N 1
ATOM 639 C CA . GLY A 1 82 ? -19.626 7.789 36.950 1.00 56.88 82 GLY A CA 1
ATOM 640 C C . G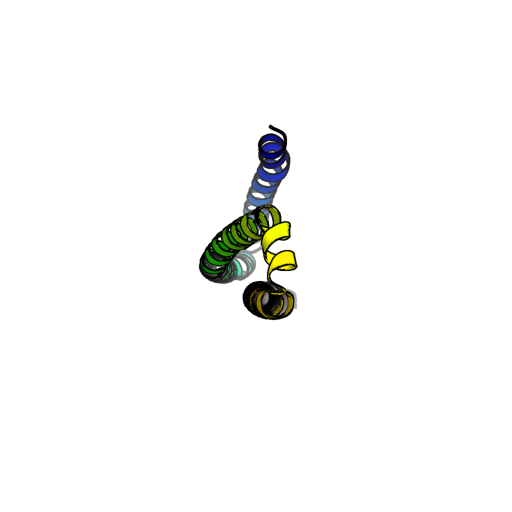LY A 1 82 ? -19.594 6.444 37.694 1.00 56.88 82 GLY A C 1
ATOM 641 O O . GLY A 1 82 ? -20.651 5.970 38.114 1.00 56.88 82 GLY A O 1
ATOM 642 N N . ILE A 1 83 ? -18.432 5.806 37.883 1.00 60.12 83 ILE A N 1
ATOM 643 C CA . ILE A 1 83 ? -18.355 4.386 38.291 1.00 60.12 83 ILE A CA 1
ATOM 644 C C . ILE A 1 83 ? -19.020 4.086 39.649 1.00 60.12 83 ILE A C 1
ATOM 646 O O . ILE A 1 83 ? -19.641 3.038 39.831 1.00 60.12 83 ILE A O 1
ATOM 650 N N . LYS A 1 84 ? -18.991 5.051 40.581 1.00 53.94 84 LYS A N 1
ATOM 651 C CA . LYS A 1 84 ? -19.686 4.954 41.878 1.00 53.94 84 LYS A CA 1
ATOM 652 C C . LYS A 1 84 ? -21.213 4.986 41.739 1.00 53.94 84 LYS A C 1
ATOM 654 O O . LYS A 1 84 ? -21.901 4.354 42.534 1.00 53.94 84 LYS A O 1
ATOM 659 N N . ALA A 1 85 ? -21.750 5.676 40.732 1.00 59.25 85 ALA A N 1
ATOM 660 C CA . ALA A 1 85 ? -23.185 5.706 40.456 1.00 59.25 85 ALA A CA 1
ATOM 661 C C . ALA A 1 85 ? -23.664 4.394 39.808 1.00 59.25 85 ALA A C 1
ATOM 663 O O . ALA A 1 85 ? -24.725 3.889 40.165 1.00 59.25 85 ALA A O 1
ATOM 664 N N . VAL A 1 86 ? -22.870 3.788 38.917 1.00 57.12 86 VAL A N 1
ATOM 665 C CA . VAL A 1 86 ? -23.214 2.502 38.273 1.00 57.12 86 VAL A CA 1
ATOM 666 C C . VAL A 1 86 ? -23.345 1.374 39.304 1.00 57.12 86 VAL A C 1
ATOM 668 O O . VAL A 1 86 ? -24.330 0.630 39.273 1.00 57.12 86 VAL A O 1
ATOM 671 N N . GLN A 1 87 ? -22.405 1.298 40.253 1.00 53.19 87 GLN A N 1
ATOM 672 C CA . GLN A 1 87 ? -22.441 0.327 41.354 1.00 53.19 87 GLN A CA 1
ATOM 673 C C . GLN A 1 87 ? -23.573 0.618 42.351 1.00 53.19 87 GLN A C 1
ATOM 675 O O . GLN A 1 87 ? -24.256 -0.307 42.788 1.00 53.19 87 GLN A O 1
ATOM 680 N N . ALA A 1 88 ? -23.841 1.894 42.658 1.00 59.03 88 ALA A N 1
ATOM 681 C CA . ALA A 1 88 ? -24.924 2.287 43.564 1.00 59.03 88 ALA A CA 1
ATOM 682 C C . ALA A 1 88 ? -26.328 1.934 43.032 1.00 59.03 88 ALA A C 1
ATOM 684 O O . ALA A 1 88 ? -27.223 1.649 43.824 1.00 59.03 88 ALA A O 1
ATOM 685 N N . TYR A 1 89 ? -26.522 1.908 41.708 1.00 62.03 89 TYR A N 1
ATOM 686 C CA . TYR A 1 89 ? -27.800 1.560 41.072 1.00 62.03 89 TYR A CA 1
ATOM 687 C C . TYR A 1 89 ? -27.875 0.117 40.532 1.00 62.03 89 TYR A C 1
ATOM 689 O O . TYR A 1 89 ? -28.865 -0.216 39.879 1.00 62.03 89 TYR A O 1
ATOM 697 N N . ARG A 1 90 ? -26.865 -0.745 40.772 1.00 64.94 90 ARG A N 1
ATOM 698 C CA . ARG A 1 90 ? -26.803 -2.134 40.249 1.00 64.94 90 ARG A CA 1
ATOM 699 C C . ARG A 1 90 ? -27.060 -2.231 38.732 1.00 64.94 90 ARG A C 1
ATOM 701 O O . ARG A 1 90 ? -27.711 -3.155 38.249 1.00 64.94 90 ARG A O 1
ATOM 708 N N . ARG A 1 91 ? -26.558 -1.268 37.950 1.00 63.34 91 ARG A N 1
ATOM 709 C CA . ARG A 1 91 ? -26.773 -1.212 36.486 1.00 63.34 91 ARG A CA 1
ATOM 710 C C . ARG A 1 91 ? -25.735 -1.980 35.659 1.00 63.34 91 ARG A C 1
ATOM 712 O O . ARG A 1 91 ? -25.699 -1.827 34.441 1.00 63.34 91 ARG A O 1
ATOM 719 N N . GLU A 1 92 ? -24.936 -2.833 36.292 1.00 69.00 92 GLU A N 1
ATOM 720 C CA . GLU A 1 92 ? -23.887 -3.644 35.655 1.00 69.00 92 GLU A CA 1
ATOM 721 C C . GLU A 1 92 ? -24.370 -4.432 34.417 1.00 69.00 92 GLU A C 1
ATOM 723 O O . GLU A 1 92 ? -23.722 -4.307 33.379 1.00 69.00 92 GLU A O 1
ATOM 728 N N . PRO A 1 93 ? -25.533 -5.124 34.422 1.00 74.06 93 PRO A N 1
ATOM 729 C CA . PRO A 1 93 ? -25.989 -5.878 33.247 1.00 74.06 93 PRO A CA 1
ATOM 730 C C . PRO A 1 93 ? -26.330 -4.970 32.059 1.00 74.06 93 PRO A C 1
ATOM 732 O O . PRO A 1 93 ? -26.034 -5.282 30.912 1.00 74.06 93 PRO A O 1
ATOM 735 N N . ARG A 1 94 ? -26.910 -3.797 32.341 1.00 72.62 94 ARG A N 1
ATOM 736 C CA . ARG A 1 94 ? -27.278 -2.805 31.322 1.00 72.62 94 ARG A CA 1
ATOM 737 C C . ARG A 1 94 ? -26.041 -2.171 30.687 1.00 72.62 94 ARG A C 1
ATOM 739 O O . ARG A 1 94 ? -26.049 -1.857 29.504 1.00 72.62 94 ARG A O 1
ATOM 746 N N . ASN A 1 95 ? -24.987 -1.968 31.475 1.00 68.00 95 ASN A N 1
ATOM 747 C CA . ASN A 1 95 ? -23.723 -1.431 30.982 1.00 68.00 95 ASN A CA 1
ATOM 748 C C . ASN A 1 95 ? -22.950 -2.470 30.154 1.00 68.00 95 ASN A C 1
ATOM 750 O O . ASN A 1 95 ? -22.275 -2.098 29.199 1.00 68.00 95 ASN A O 1
ATOM 754 N N . GLN A 1 96 ? -23.092 -3.756 30.493 1.00 75.00 96 GLN A N 1
ATOM 755 C CA . GLN A 1 96 ? -22.554 -4.879 29.726 1.00 75.00 96 GLN A CA 1
ATOM 756 C C . GLN A 1 96 ? -23.166 -4.943 28.315 1.00 75.00 96 GLN A C 1
ATOM 758 O O . GLN A 1 96 ? -22.414 -4.997 27.348 1.00 75.00 96 GLN A O 1
ATOM 763 N N . GLU A 1 97 ? -24.498 -4.833 28.187 1.00 79.56 97 GLU A N 1
ATOM 764 C CA . GLU A 1 97 ? -25.190 -4.789 26.880 1.00 79.56 97 GLU A CA 1
ATOM 765 C C . GLU A 1 97 ? -24.667 -3.650 25.986 1.00 79.56 97 GLU A C 1
ATOM 767 O O . GLU A 1 97 ? -24.438 -3.834 24.793 1.00 79.56 97 GLU A O 1
ATOM 772 N N . ILE A 1 98 ? -24.441 -2.464 26.564 1.00 76.25 98 ILE A N 1
ATOM 773 C CA . ILE A 1 98 ? -23.910 -1.303 25.832 1.00 76.25 98 ILE A CA 1
ATOM 774 C C . ILE A 1 98 ? -22.458 -1.547 25.396 1.00 76.25 98 ILE A C 1
ATOM 776 O O . ILE A 1 98 ? -22.066 -1.169 24.293 1.00 76.25 98 ILE A O 1
ATOM 780 N N . PHE A 1 99 ? -21.649 -2.179 26.250 1.00 73.25 99 PHE A N 1
ATOM 781 C CA . PHE A 1 99 ? -20.270 -2.530 25.915 1.00 73.25 99 PHE A CA 1
ATOM 782 C C . PHE A 1 99 ? -20.189 -3.566 24.791 1.00 73.25 99 PHE A C 1
ATOM 784 O O . PHE A 1 99 ? -19.337 -3.430 23.914 1.00 73.25 99 PHE A O 1
ATOM 791 N N . GLU A 1 100 ? -21.067 -4.571 24.799 1.00 79.00 100 GLU A N 1
ATOM 792 C CA . GLU A 1 100 ? -21.147 -5.583 23.741 1.00 79.00 100 GLU A CA 1
ATOM 793 C C . GLU A 1 100 ? -21.537 -4.965 22.392 1.00 79.00 100 GLU A C 1
ATOM 795 O O . GLU A 1 100 ? -20.864 -5.236 21.399 1.00 79.00 100 GLU A O 1
ATOM 800 N N . ASP A 1 101 ? -22.513 -4.049 22.353 1.00 80.75 101 ASP A N 1
ATOM 801 C CA . ASP A 1 101 ? -22.880 -3.333 21.118 1.00 80.75 101 ASP A CA 1
ATOM 802 C C . ASP A 1 101 ? -21.703 -2.518 20.546 1.00 80.75 101 ASP A C 1
ATOM 804 O O . ASP A 1 101 ? -21.405 -2.562 19.348 1.00 80.75 101 ASP A O 1
ATOM 808 N N . ILE A 1 102 ? -20.961 -1.812 21.406 1.00 73.62 102 ILE A N 1
ATOM 809 C CA . ILE A 1 102 ? -19.770 -1.055 20.991 1.00 73.62 102 ILE A CA 1
ATOM 810 C C . ILE A 1 102 ? -18.667 -1.999 20.489 1.00 73.62 102 ILE A C 1
ATOM 812 O O . ILE A 1 102 ? -18.020 -1.710 19.476 1.00 73.62 102 ILE A O 1
ATOM 816 N N . ALA A 1 103 ? -18.454 -3.128 21.168 1.00 73.56 103 ALA A N 1
ATOM 817 C CA . ALA A 1 103 ? -17.462 -4.125 20.781 1.00 73.56 103 ALA A CA 1
ATOM 818 C C . ALA A 1 103 ? -17.796 -4.770 19.427 1.00 73.56 103 ALA A C 1
ATOM 820 O O . ALA A 1 103 ? -16.902 -4.928 18.589 1.00 73.56 103 ALA A O 1
ATOM 821 N N . ASP A 1 104 ? -19.067 -5.067 19.162 1.00 83.12 104 ASP A N 1
ATOM 822 C CA . ASP A 1 104 ? -19.514 -5.605 17.877 1.00 83.12 104 ASP A CA 1
ATOM 823 C C . ASP A 1 104 ? -19.363 -4.583 16.748 1.00 83.12 104 ASP A C 1
ATOM 825 O O . ASP A 1 104 ? -18.842 -4.908 15.675 1.00 83.12 104 ASP A O 1
ATOM 829 N N . ARG A 1 105 ? -19.701 -3.310 16.989 1.00 76.44 105 ARG A N 1
ATOM 830 C CA . ARG A 1 105 ? -19.450 -2.232 16.016 1.00 76.44 105 ARG A CA 1
ATOM 831 C C . ARG A 1 105 ? -17.961 -2.084 15.701 1.00 76.44 105 ARG A C 1
ATOM 833 O O . ARG A 1 105 ? -17.592 -1.937 14.532 1.00 76.44 105 ARG A O 1
ATOM 840 N N . TYR A 1 106 ? -17.104 -2.173 16.717 1.00 70.06 106 TYR A N 1
ATOM 841 C CA . TYR A 1 106 ? -15.651 -2.161 16.548 1.00 70.06 106 TYR A CA 1
ATOM 842 C C . TYR A 1 106 ? -15.163 -3.368 15.730 1.00 70.06 106 TYR A C 1
ATOM 844 O O . TYR A 1 106 ? -14.365 -3.215 14.799 1.00 70.06 106 TYR A O 1
ATOM 852 N N . ARG A 1 107 ? -15.689 -4.565 16.015 1.00 77.06 107 ARG A N 1
ATOM 853 C CA . ARG A 1 107 ? -15.364 -5.801 15.295 1.00 77.06 107 ARG A CA 1
ATOM 854 C C . ARG A 1 107 ? -15.733 -5.718 13.816 1.00 77.06 107 ARG A C 1
ATOM 856 O O . ARG A 1 107 ? -14.892 -6.031 12.976 1.00 77.06 107 ARG A O 1
ATOM 863 N N . VAL A 1 108 ? -16.941 -5.257 13.489 1.00 80.88 108 VAL A N 1
ATOM 864 C CA . VAL A 1 108 ? -17.416 -5.125 12.099 1.00 80.88 108 VAL A CA 1
ATOM 865 C C . VAL A 1 108 ? -16.516 -4.191 11.288 1.00 80.88 108 VAL A C 1
ATOM 867 O O . VAL A 1 108 ? -16.240 -4.444 10.114 1.00 80.88 108 VAL A O 1
ATOM 870 N N . ILE A 1 109 ? -16.032 -3.108 11.894 1.00 74.50 109 ILE A N 1
ATOM 871 C CA . ILE A 1 109 ? -15.198 -2.126 11.192 1.00 74.50 109 ILE A CA 1
ATOM 872 C C . ILE A 1 109 ? -13.774 -2.627 11.012 1.00 74.50 109 ILE A C 1
ATOM 874 O O . ILE A 1 109 ? -13.220 -2.490 9.921 1.00 74.50 109 ILE A O 1
ATOM 878 N N . ASN A 1 110 ? -13.216 -3.307 12.011 1.00 73.19 110 ASN A N 1
ATOM 879 C CA . ASN A 1 110 ? -11.946 -3.998 11.829 1.00 73.19 110 ASN A CA 1
ATOM 880 C C . ASN A 1 110 ? -12.034 -5.102 10.772 1.00 73.19 110 ASN A C 1
ATOM 882 O O . ASN A 1 110 ? -11.137 -5.211 9.940 1.00 73.19 110 ASN A O 1
ATOM 886 N N . GLU A 1 111 ? -13.119 -5.876 10.732 1.00 81.56 111 GLU A N 1
ATOM 887 C CA . GLU A 1 111 ? -13.313 -6.899 9.703 1.00 81.56 111 GLU A CA 1
ATOM 888 C C . GLU A 1 111 ? -13.333 -6.291 8.292 1.00 81.56 111 GLU A C 1
ATOM 890 O O . GLU A 1 111 ? -12.700 -6.828 7.381 1.00 81.56 111 GLU A O 1
ATOM 895 N N . LYS A 1 112 ? -13.996 -5.140 8.105 1.00 76.81 112 LYS A N 1
ATOM 896 C CA . LYS A 1 112 ? -13.972 -4.401 6.831 1.00 76.81 112 LYS A CA 1
ATOM 897 C C . LYS A 1 112 ? -12.555 -3.966 6.452 1.00 76.81 112 LYS A C 1
ATOM 899 O O . LYS A 1 112 ? -12.157 -4.162 5.304 1.00 76.81 112 LYS A O 1
ATOM 904 N N . THR A 1 113 ? -11.782 -3.446 7.406 1.00 74.38 113 THR A N 1
ATOM 905 C CA . THR A 1 113 ? -10.370 -3.082 7.197 1.00 74.38 113 THR A CA 1
ATOM 906 C C . THR A 1 113 ? -9.542 -4.294 6.766 1.00 74.38 113 THR A C 1
ATOM 908 O O . THR A 1 113 ? -8.848 -4.242 5.750 1.00 74.38 113 THR A O 1
ATOM 911 N N . PHE A 1 114 ? -9.658 -5.420 7.480 1.00 77.81 114 PHE A N 1
ATOM 912 C CA . PHE A 1 114 ? -8.922 -6.643 7.156 1.00 77.81 114 PHE A CA 1
ATOM 913 C C . PHE A 1 114 ? -9.318 -7.224 5.801 1.00 77.81 114 PHE A C 1
ATOM 915 O O . PHE A 1 114 ? -8.435 -7.612 5.040 1.00 77.81 114 PHE A O 1
ATOM 922 N N . LYS A 1 115 ? -10.612 -7.242 5.457 1.00 81.12 115 LYS A N 1
ATOM 923 C CA . LYS A 1 115 ? -11.074 -7.674 4.128 1.00 81.12 115 LYS A CA 1
ATOM 924 C C . LYS A 1 115 ? -10.476 -6.817 3.017 1.00 81.12 115 LYS A C 1
ATOM 926 O O . LYS A 1 115 ? -10.071 -7.362 1.995 1.00 81.12 115 LYS A O 1
ATOM 931 N N . LEU A 1 116 ? -10.364 -5.503 3.217 1.00 79.31 116 LEU A N 1
ATOM 932 C CA . LEU A 1 116 ? -9.771 -4.616 2.220 1.00 79.31 116 LEU A CA 1
ATOM 933 C C . LEU A 1 116 ? -8.289 -4.943 1.973 1.00 79.31 116 LEU A C 1
ATOM 935 O O . LEU A 1 116 ? -7.872 -5.094 0.823 1.00 79.31 116 LEU A O 1
ATOM 939 N N . LEU A 1 117 ? -7.506 -5.127 3.042 1.00 76.62 117 LEU A N 1
ATOM 940 C CA . LEU A 1 117 ? -6.105 -5.554 2.934 1.00 76.62 117 LEU A CA 1
ATOM 941 C C . LEU A 1 117 ? -5.981 -6.955 2.317 1.00 76.62 117 LEU A C 1
ATOM 943 O O . LEU A 1 117 ? -5.106 -7.187 1.480 1.00 76.62 117 LEU A O 1
ATOM 947 N N . ALA A 1 118 ? -6.873 -7.871 2.702 1.00 82.94 118 ALA A N 1
ATOM 948 C CA . ALA A 1 118 ? -6.902 -9.246 2.219 1.00 82.94 118 ALA A CA 1
ATOM 949 C C . ALA A 1 118 ? -7.231 -9.352 0.724 1.00 82.94 118 ALA A C 1
ATOM 951 O O . ALA A 1 118 ? -6.859 -10.344 0.113 1.00 82.94 118 ALA A O 1
ATOM 952 N N . VAL A 1 119 ? -7.881 -8.351 0.121 1.00 82.94 119 VAL A N 1
ATOM 953 C CA . VAL A 1 119 ? -8.107 -8.274 -1.334 1.00 82.94 119 VAL A CA 1
ATOM 954 C C . VAL A 1 119 ? -6.959 -7.548 -2.040 1.00 82.94 119 VAL A C 1
ATOM 956 O O . VAL A 1 119 ? -6.506 -7.978 -3.101 1.00 82.94 119 VAL A O 1
ATOM 959 N N . PHE A 1 120 ? -6.444 -6.473 -1.443 1.00 78.50 120 PHE A N 1
ATOM 960 C CA . PHE A 1 120 ? -5.381 -5.660 -2.032 1.00 78.50 120 PHE A CA 1
ATOM 961 C C . PHE A 1 120 ? -4.073 -6.435 -2.228 1.00 78.50 120 PHE A C 1
ATOM 963 O O . PHE A 1 120 ? -3.519 -6.456 -3.327 1.00 78.50 120 PHE A O 1
ATOM 970 N N . MET A 1 121 ? -3.606 -7.113 -1.176 1.00 80.88 121 MET A N 1
ATOM 971 C CA . MET A 1 121 ? -2.348 -7.867 -1.193 1.00 80.88 121 MET A CA 1
ATOM 972 C C . MET A 1 121 ? -2.291 -8.934 -2.300 1.00 80.88 121 MET A C 1
ATOM 974 O O . MET A 1 121 ? -1.326 -8.936 -3.071 1.00 80.88 121 MET A O 1
ATOM 978 N N . PRO A 1 122 ? -3.281 -9.837 -2.439 1.00 87.38 122 PRO A N 1
ATOM 979 C CA . PRO A 1 122 ? -3.290 -10.783 -3.548 1.00 87.38 122 PRO A CA 1
ATOM 980 C C . PRO A 1 122 ? -3.515 -10.099 -4.898 1.00 87.38 122 PRO A C 1
ATOM 982 O O . PRO A 1 122 ? -2.919 -10.540 -5.873 1.00 87.38 122 PRO A O 1
ATOM 985 N N . GLY A 1 123 ? -4.285 -9.007 -4.972 1.00 86.38 123 GLY A N 1
ATOM 986 C CA . GLY A 1 123 ? -4.463 -8.244 -6.211 1.00 86.38 123 GLY A CA 1
ATOM 987 C C . GLY A 1 123 ? -3.137 -7.739 -6.788 1.00 86.38 123 GLY A C 1
ATOM 988 O O . GLY A 1 123 ? -2.832 -7.991 -7.952 1.00 86.38 123 GLY A O 1
ATOM 989 N N . VAL A 1 124 ? -2.300 -7.111 -5.956 1.00 86.31 124 VAL A N 1
ATOM 990 C CA . VAL A 1 124 ? -0.958 -6.652 -6.356 1.00 86.31 124 VAL A CA 1
ATOM 991 C C . VAL A 1 124 ? -0.071 -7.828 -6.781 1.00 86.31 124 VAL A C 1
ATOM 993 O O . VAL A 1 124 ? 0.585 -7.763 -7.822 1.00 86.31 124 VAL A O 1
ATOM 996 N N . LYS A 1 125 ? -0.083 -8.932 -6.019 1.00 87.19 125 LYS A N 1
ATOM 997 C CA . LYS A 1 125 ? 0.699 -10.137 -6.351 1.00 87.19 125 LYS A CA 1
ATOM 998 C C . LYS A 1 125 ? 0.274 -10.766 -7.677 1.00 87.19 125 LYS A C 1
ATOM 1000 O O . LYS A 1 125 ? 1.134 -11.192 -8.441 1.00 87.19 125 LYS A O 1
ATOM 1005 N N . LEU A 1 126 ? -1.025 -10.815 -7.968 1.00 89.69 126 LEU A N 1
ATOM 1006 C CA . LEU A 1 126 ? -1.541 -11.354 -9.227 1.00 89.69 126 LEU A CA 1
ATOM 1007 C C . LEU A 1 126 ? -1.072 -10.524 -10.420 1.00 89.69 126 LEU A C 1
ATOM 1009 O O . LEU A 1 126 ? -0.579 -11.096 -11.388 1.00 89.69 126 LEU A O 1
ATOM 1013 N N . VAL A 1 127 ? -1.157 -9.194 -10.337 1.00 88.12 127 VAL A N 1
ATOM 1014 C CA . VAL A 1 127 ? -0.673 -8.304 -11.405 1.00 88.12 127 VAL A CA 1
ATOM 1015 C C .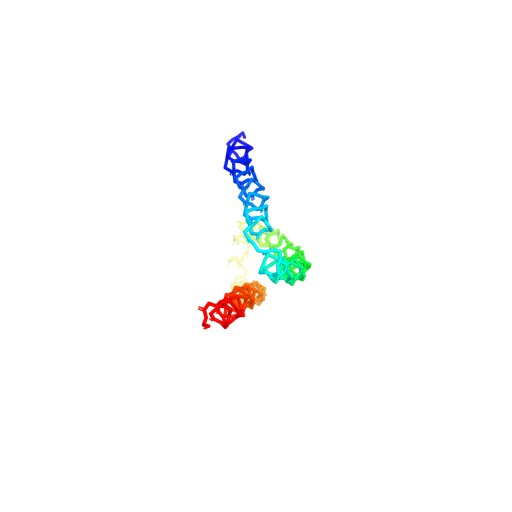 VAL A 1 127 ? 0.830 -8.493 -11.628 1.00 88.12 127 VAL A C 1
ATOM 1017 O O . VAL A 1 127 ? 1.264 -8.642 -12.771 1.00 88.12 127 VAL A O 1
ATOM 1020 N N . GLY A 1 128 ? 1.619 -8.563 -10.551 1.00 86.44 128 GLY A N 1
ATOM 1021 C CA . GLY A 1 128 ? 3.058 -8.821 -10.635 1.00 86.44 128 GLY A CA 1
ATOM 1022 C C . GLY A 1 128 ? 3.380 -10.164 -11.295 1.00 86.44 128 GLY A C 1
ATOM 1023 O O . GLY A 1 128 ? 4.139 -10.213 -12.259 1.00 86.44 128 GLY A O 1
ATOM 1024 N N . ASN A 1 129 ? 2.749 -11.248 -10.838 1.00 89.69 129 ASN A N 1
ATOM 1025 C CA . ASN A 1 129 ? 2.980 -12.590 -11.375 1.00 89.69 129 ASN A CA 1
ATOM 1026 C C . ASN A 1 129 ? 2.558 -12.717 -12.844 1.00 89.69 129 ASN A C 1
ATOM 1028 O O . ASN A 1 129 ? 3.273 -13.338 -13.629 1.00 89.69 129 ASN A O 1
ATOM 1032 N N . LEU A 1 130 ? 1.429 -12.114 -13.231 1.00 89.31 130 LEU A N 1
ATOM 1033 C CA . LEU A 1 130 ? 0.984 -12.078 -14.626 1.00 89.31 130 LEU A CA 1
ATOM 1034 C C . LEU A 1 130 ? 1.979 -11.320 -15.505 1.00 89.31 130 LEU A C 1
ATOM 1036 O O . LEU A 1 130 ? 2.326 -11.798 -16.581 1.00 89.31 130 LEU A O 1
ATOM 1040 N N . THR A 1 131 ? 2.479 -10.179 -15.030 1.00 86.81 131 THR A N 1
ATOM 1041 C CA . THR A 1 131 ? 3.476 -9.381 -15.755 1.00 86.81 131 THR A CA 1
ATOM 1042 C C . THR A 1 131 ? 4.759 -10.179 -15.964 1.00 86.81 131 THR A C 1
ATOM 1044 O O . THR A 1 131 ? 5.215 -10.318 -17.096 1.00 86.81 131 THR A O 1
ATOM 1047 N N . THR A 1 132 ? 5.300 -10.780 -14.900 1.00 85.88 132 THR A N 1
ATOM 1048 C CA . THR A 1 132 ? 6.493 -11.633 -14.980 1.00 85.88 132 THR A CA 1
ATOM 1049 C C . THR A 1 132 ? 6.280 -12.812 -15.928 1.00 85.88 132 THR A C 1
ATOM 1051 O O . THR A 1 132 ? 7.142 -13.093 -16.755 1.00 85.88 132 THR A O 1
ATOM 1054 N N . GLY A 1 133 ? 5.121 -13.476 -15.862 1.00 88.75 133 GLY A N 1
ATOM 1055 C CA . GLY A 1 133 ? 4.782 -14.581 -16.758 1.00 88.75 133 GLY A CA 1
ATOM 1056 C C . GLY A 1 133 ? 4.744 -14.163 -18.229 1.00 88.75 133 GLY A C 1
ATOM 1057 O O . GLY A 1 133 ? 5.350 -14.825 -19.068 1.00 88.75 133 GLY A O 1
ATOM 1058 N N . LEU A 1 134 ? 4.091 -13.041 -18.546 1.00 86.38 134 LEU A N 1
ATOM 1059 C CA . LEU A 1 134 ? 4.018 -12.508 -19.912 1.00 86.38 134 LEU A CA 1
ATOM 1060 C C . LEU A 1 134 ? 5.397 -12.117 -20.455 1.00 86.38 134 LEU A C 1
ATOM 1062 O O . LEU A 1 134 ? 5.735 -12.457 -21.589 1.00 86.38 134 LEU A O 1
ATOM 1066 N N . VAL A 1 135 ? 6.205 -11.443 -19.634 1.00 85.12 135 VAL A N 1
ATOM 1067 C CA . VAL A 1 135 ? 7.568 -11.019 -19.984 1.00 85.12 135 VAL A CA 1
ATOM 1068 C C . VAL A 1 135 ? 8.466 -12.226 -20.243 1.00 85.12 135 VAL A C 1
ATOM 1070 O O . VAL A 1 135 ? 9.179 -12.244 -21.243 1.00 85.12 135 VAL A O 1
ATOM 1073 N N . LEU A 1 136 ? 8.408 -13.252 -19.389 1.00 85.88 136 LEU A N 1
ATOM 1074 C CA . LEU A 1 136 ? 9.193 -14.475 -19.560 1.00 85.88 136 LEU A CA 1
ATOM 1075 C C . LEU A 1 136 ? 8.768 -15.270 -20.795 1.00 85.88 136 LEU A C 1
ATOM 1077 O O . LEU A 1 136 ? 9.631 -15.738 -21.531 1.00 85.88 136 LEU A O 1
ATOM 1081 N N . LEU A 1 137 ? 7.464 -15.399 -21.055 1.00 87.44 137 LEU A N 1
ATOM 1082 C CA . LEU A 1 137 ? 6.962 -16.092 -22.245 1.00 87.44 137 LEU A CA 1
ATOM 1083 C C . LEU A 1 137 ? 7.401 -15.386 -23.531 1.00 87.44 137 LEU A C 1
ATOM 1085 O O . LEU A 1 137 ? 7.895 -16.033 -24.451 1.00 87.44 137 LEU A O 1
ATOM 1089 N N . TYR A 1 138 ? 7.261 -14.060 -23.591 1.00 84.12 138 TYR A N 1
ATOM 1090 C CA . TYR A 1 138 ? 7.639 -13.289 -24.774 1.00 84.12 138 TYR A CA 1
ATOM 1091 C C . TYR A 1 138 ? 9.163 -13.197 -24.951 1.00 84.12 138 TYR A C 1
ATOM 1093 O O . TYR A 1 138 ? 9.665 -13.342 -26.066 1.00 84.12 138 TYR A O 1
ATOM 1101 N N . GLY A 1 139 ? 9.909 -12.995 -23.861 1.00 81.94 139 GLY A N 1
ATOM 1102 C CA . GLY A 1 139 ? 11.372 -12.997 -23.870 1.00 81.94 139 GLY A CA 1
ATOM 1103 C C . GLY A 1 139 ? 11.945 -14.361 -24.255 1.00 81.94 139 GLY A C 1
ATOM 1104 O O . GLY A 1 139 ? 12.847 -14.430 -25.084 1.00 81.94 139 GLY A O 1
ATOM 1105 N N . GLY A 1 140 ? 11.369 -15.445 -23.729 1.00 82.38 140 GLY A N 1
ATOM 1106 C CA . GLY A 1 140 ? 11.735 -16.817 -24.076 1.00 82.38 140 GLY A CA 1
ATOM 1107 C C . GLY A 1 140 ? 11.429 -17.163 -25.533 1.00 82.38 140 GLY A C 1
ATOM 1108 O O . GLY A 1 140 ? 12.280 -17.733 -26.204 1.00 82.38 140 GLY A O 1
ATOM 1109 N N . TYR A 1 141 ? 10.268 -16.750 -26.056 1.00 83.38 141 TYR A N 1
ATOM 1110 C CA . TYR A 1 141 ? 9.915 -16.942 -27.470 1.00 83.38 141 TYR A CA 1
ATOM 1111 C C . TYR A 1 141 ? 10.840 -16.180 -28.431 1.00 83.38 141 TYR A C 1
ATOM 1113 O O . TYR A 1 141 ? 11.036 -16.610 -29.558 1.00 83.38 141 TYR A O 1
ATOM 1121 N N . ARG A 1 142 ? 11.402 -15.043 -28.007 1.00 76.00 142 ARG A N 1
ATOM 1122 C CA . ARG A 1 142 ? 12.381 -14.281 -28.800 1.00 76.00 142 ARG A CA 1
ATOM 1123 C C . ARG A 1 142 ? 13.804 -14.833 -28.742 1.00 76.00 142 ARG A C 1
ATOM 1125 O O . ARG A 1 142 ? 14.597 -14.493 -29.614 1.00 76.00 142 ARG A O 1
ATOM 1132 N N . ALA A 1 143 ? 14.140 -15.560 -27.680 1.00 72.88 143 ALA A N 1
ATOM 1133 C CA . ALA A 1 143 ? 15.470 -16.125 -27.468 1.00 72.88 143 ALA A CA 1
ATOM 1134 C C . ALA A 1 143 ? 15.641 -17.520 -28.100 1.00 72.88 143 ALA A C 1
ATOM 1136 O O . ALA A 1 143 ? 16.778 -17.954 -28.282 1.00 72.88 143 ALA A O 1
ATOM 1137 N N . LEU A 1 144 ? 14.526 -18.200 -28.395 1.00 58.94 144 LEU A N 1
ATOM 1138 C CA . LEU A 1 144 ? 14.433 -19.419 -29.209 1.00 58.94 144 LEU A CA 1
ATOM 1139 C C . LEU A 1 144 ? 14.489 -19.085 -30.704 1.00 58.94 144 LEU A C 1
ATOM 1141 O O . LEU A 1 144 ? 15.138 -19.865 -31.434 1.00 58.94 144 LEU A O 1
#